Protein AF-A0A3D4QRT7-F1 (afdb_monomer_lite)

Structure (mmCIF, N/CA/C/O backbone):
data_AF-A0A3D4QRT7-F1
#
_entry.id   AF-A0A3D4QRT7-F1
#
loop_
_atom_site.group_PDB
_atom_site.id
_atom_site.type_symbol
_atom_site.label_atom_id
_atom_site.label_alt_id
_atom_site.label_comp_id
_atom_site.label_asym_id
_atom_site.label_entity_id
_atom_site.label_seq_id
_atom_site.pdbx_PDB_ins_code
_atom_site.Cartn_x
_atom_site.Cartn_y
_atom_site.Cartn_z
_atom_site.occupancy
_atom_site.B_iso_or_equiv
_atom_site.auth_seq_id
_atom_site.auth_comp_id
_atom_site.auth_asym_id
_atom_site.auth_atom_id
_atom_site.pdbx_PDB_model_num
ATOM 1 N N . ILE A 1 1 ? 1.941 -55.524 -70.105 1.00 52.53 1 ILE A N 1
ATOM 2 C CA . ILE A 1 1 ? 2.455 -55.639 -68.717 1.00 52.53 1 ILE A CA 1
ATOM 3 C C . ILE A 1 1 ? 2.352 -54.254 -68.089 1.00 52.53 1 ILE A C 1
ATOM 5 O O . ILE A 1 1 ? 3.171 -53.391 -68.378 1.00 52.53 1 ILE A O 1
ATOM 9 N N . ALA A 1 2 ? 1.258 -53.992 -67.370 1.00 50.66 2 ALA A N 1
ATOM 10 C CA . ALA A 1 2 ? 0.986 -52.682 -66.783 1.00 50.66 2 ALA A CA 1
ATOM 11 C C . ALA A 1 2 ? 1.992 -52.379 -65.661 1.00 50.66 2 ALA A C 1
ATOM 13 O O . ALA A 1 2 ? 2.348 -53.248 -64.867 1.00 50.66 2 ALA A O 1
ATOM 14 N N . ASN A 1 3 ? 2.483 -51.143 -65.650 1.00 57.00 3 ASN A N 1
ATOM 15 C CA . ASN A 1 3 ? 3.622 -50.680 -64.869 1.00 57.00 3 ASN A CA 1
ATOM 16 C C . ASN A 1 3 ? 3.335 -50.773 -63.354 1.00 57.00 3 ASN A C 1
ATOM 18 O O . ASN A 1 3 ? 2.657 -49.921 -62.777 1.00 57.00 3 ASN A O 1
ATOM 22 N N . PHE A 1 4 ? 3.862 -51.822 -62.712 1.00 55.97 4 PHE A N 1
ATOM 23 C CA . PHE A 1 4 ? 3.636 -52.199 -61.305 1.00 55.97 4 PHE A CA 1
ATOM 24 C C . PHE A 1 4 ? 3.912 -51.054 -60.308 1.00 55.97 4 PHE A C 1
ATOM 26 O O . PHE A 1 4 ? 3.341 -51.001 -59.219 1.00 55.97 4 PHE A O 1
ATOM 33 N N . LYS A 1 5 ? 4.757 -50.087 -60.694 1.00 60.50 5 LYS A N 1
ATOM 34 C CA . LYS A 1 5 ? 5.060 -48.893 -59.890 1.00 60.50 5 LYS A CA 1
ATOM 35 C C . LYS A 1 5 ? 3.864 -47.953 -59.732 1.00 60.50 5 LYS A C 1
ATOM 37 O O . LYS A 1 5 ? 3.676 -47.402 -58.651 1.00 60.50 5 LYS A O 1
ATOM 42 N N . HIS A 1 6 ? 3.051 -47.783 -60.773 1.00 64.81 6 HIS A N 1
ATOM 43 C CA . HIS A 1 6 ? 1.929 -46.841 -60.744 1.00 64.81 6 HIS A CA 1
ATOM 44 C C . HIS A 1 6 ? 0.777 -47.371 -59.877 1.00 64.81 6 HIS A C 1
ATOM 46 O O . HIS A 1 6 ? 0.193 -46.633 -59.086 1.00 64.81 6 HIS A O 1
ATOM 52 N N . PHE A 1 7 ? 0.534 -48.685 -59.931 1.00 65.31 7 PHE A N 1
ATOM 53 C CA . PHE A 1 7 ? -0.458 -49.354 -59.085 1.00 65.31 7 PHE A CA 1
ATOM 54 C C . PHE A 1 7 ? -0.061 -49.365 -57.602 1.00 65.31 7 PHE A C 1
ATOM 56 O O . PHE A 1 7 ? -0.903 -49.135 -56.737 1.00 65.31 7 PHE A O 1
ATOM 63 N N . LYS A 1 8 ? 1.231 -49.552 -57.295 1.00 64.06 8 LYS A N 1
ATOM 64 C CA . LYS A 1 8 ? 1.736 -49.524 -55.913 1.00 64.06 8 LYS A CA 1
ATOM 65 C C . LYS A 1 8 ? 1.571 -48.146 -55.259 1.00 64.06 8 LYS A C 1
ATOM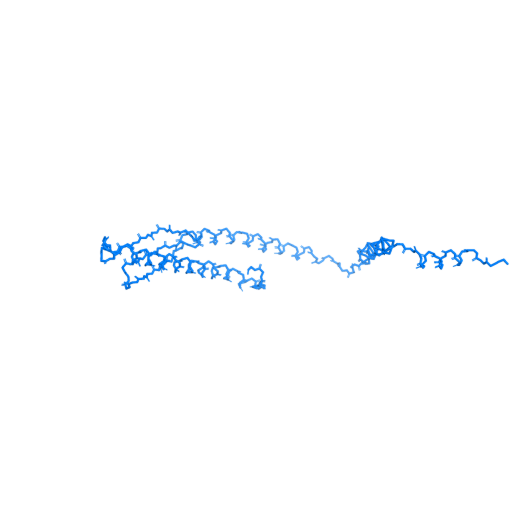 67 O O . LYS A 1 8 ? 1.244 -48.072 -54.078 1.00 64.06 8 LYS A O 1
ATOM 72 N N . LEU A 1 9 ? 1.755 -47.065 -56.022 1.00 60.09 9 LEU A N 1
ATOM 73 C CA . LEU A 1 9 ? 1.557 -45.690 -55.544 1.00 60.09 9 LEU A CA 1
ATOM 74 C C . LEU A 1 9 ? 0.078 -45.359 -55.299 1.00 60.09 9 LEU A C 1
ATOM 76 O O . LEU A 1 9 ? -0.245 -44.735 -54.290 1.00 60.09 9 LEU A O 1
ATOM 80 N N . LEU A 1 10 ? -0.819 -45.812 -56.179 1.00 66.12 10 LEU A N 1
ATOM 81 C CA . LEU A 1 10 ? -2.264 -45.624 -56.015 1.00 66.12 10 LEU A CA 1
ATOM 82 C C . LEU A 1 10 ? -2.819 -46.422 -54.825 1.00 66.12 10 LEU A C 1
ATOM 84 O O . LEU A 1 10 ? -3.568 -45.872 -54.022 1.00 66.12 10 LEU A O 1
ATOM 88 N N . TRP A 1 11 ? -2.386 -47.675 -54.645 1.00 66.00 11 TRP A N 1
ATOM 89 C CA . TRP A 1 11 ? -2.807 -48.506 -53.511 1.00 66.00 11 TRP A CA 1
ATOM 90 C C . TRP A 1 11 ? -2.333 -47.942 -52.162 1.00 66.00 11 TRP A C 1
ATOM 92 O O . TRP A 1 11 ? -3.111 -47.861 -51.213 1.00 66.00 11 TRP A O 1
ATOM 102 N N . LEU A 1 12 ? -1.081 -47.471 -52.088 1.00 60.88 12 LEU A N 1
ATOM 103 C CA . LEU A 1 12 ? -0.551 -46.815 -50.887 1.00 60.88 12 LEU A CA 1
ATOM 104 C C . LEU A 1 12 ? -1.298 -45.517 -50.560 1.00 60.88 12 LEU A C 1
ATOM 106 O O . LEU A 1 12 ? -1.516 -45.228 -49.392 1.00 60.88 12 LEU A O 1
ATOM 110 N N . ARG A 1 13 ? -1.736 -44.746 -51.559 1.00 63.22 13 ARG A N 1
ATOM 111 C CA . ARG A 1 13 ? -2.512 -43.517 -51.334 1.00 63.22 13 ARG A CA 1
ATOM 112 C C . ARG A 1 13 ? -3.919 -43.787 -50.788 1.00 63.22 13 ARG A C 1
ATOM 114 O O . ARG A 1 13 ? -4.424 -42.958 -50.039 1.00 63.22 13 ARG A O 1
ATOM 121 N N . GLN A 1 14 ? -4.536 -44.916 -51.142 1.00 69.00 14 GLN A N 1
ATOM 122 C CA . GLN A 1 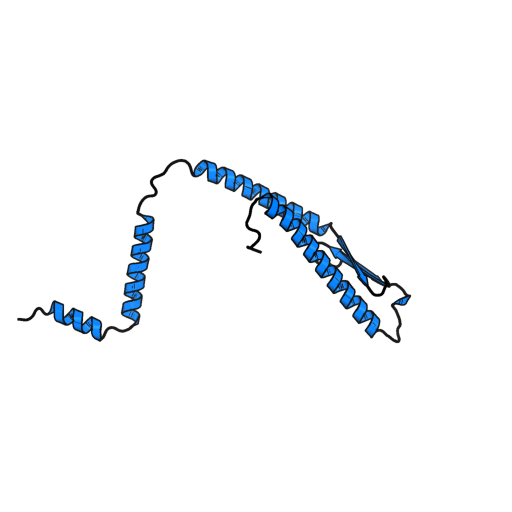14 ? -5.887 -45.268 -50.688 1.00 69.00 14 GLN A CA 1
ATOM 123 C C . GLN A 1 14 ? -5.902 -45.937 -49.298 1.00 69.00 14 GLN A C 1
ATOM 125 O O . GLN A 1 14 ? -6.864 -45.755 -48.561 1.00 69.00 14 GLN A O 1
ATOM 130 N N . ASN A 1 15 ? -4.841 -46.674 -48.932 1.00 67.88 15 ASN A N 1
ATOM 131 C CA . ASN A 1 15 ? -4.768 -47.492 -47.707 1.00 67.88 15 ASN A CA 1
ATOM 132 C C . ASN A 1 15 ? -3.682 -47.062 -46.694 1.00 67.88 15 ASN A C 1
ATOM 134 O O . ASN A 1 15 ? -3.443 -47.774 -45.717 1.00 67.88 15 ASN A O 1
ATOM 138 N N . ALA A 1 16 ? -2.986 -45.935 -46.894 1.00 66.56 16 ALA A N 1
ATOM 139 C CA . ALA A 1 16 ? -1.979 -45.473 -45.934 1.00 66.56 16 ALA A CA 1
ATOM 140 C C . ALA A 1 16 ? -2.622 -44.967 -44.623 1.00 66.56 16 ALA A C 1
ATOM 142 O O . ALA A 1 16 ? -3.496 -44.098 -44.664 1.00 66.56 16 ALA A O 1
ATOM 143 N N . PRO A 1 17 ? -2.149 -45.424 -43.448 1.00 62.34 17 PRO A N 1
ATOM 144 C CA . PRO A 1 17 ? -2.583 -44.897 -42.156 1.00 62.34 17 PRO A CA 1
ATOM 145 C C . PRO A 1 17 ? -2.277 -43.397 -41.995 1.00 62.34 17 PRO A C 1
ATOM 147 O O . PRO A 1 17 ? -1.235 -42.919 -42.449 1.00 62.34 17 PRO A O 1
ATOM 150 N N . LEU A 1 18 ? -3.125 -42.661 -41.266 1.00 56.41 18 LEU A N 1
ATOM 151 C CA . LEU A 1 18 ? -3.015 -41.200 -41.077 1.00 56.41 18 LEU A CA 1
ATOM 152 C C . LEU A 1 18 ? -1.649 -40.728 -40.530 1.00 56.41 18 LEU A C 1
ATOM 154 O O . LEU A 1 18 ? -1.186 -39.638 -40.875 1.00 56.41 18 LEU A O 1
ATOM 158 N N . TRP A 1 19 ? -0.954 -41.562 -39.750 1.00 54.28 19 TRP A N 1
ATOM 159 C CA . TRP A 1 19 ? 0.383 -41.258 -39.224 1.00 54.28 19 TRP A CA 1
ATOM 160 C C . TRP A 1 19 ? 1.472 -41.186 -40.315 1.00 54.28 19 TRP A C 1
ATOM 162 O O . TRP A 1 19 ? 2.491 -40.517 -40.126 1.00 54.28 19 TRP A O 1
ATOM 172 N N . TYR A 1 20 ? 1.271 -41.822 -41.478 1.00 57.81 20 TYR A N 1
ATOM 173 C CA . TYR A 1 20 ? 2.213 -41.783 -42.605 1.00 57.81 20 TYR A CA 1
ATOM 174 C C . TYR A 1 20 ? 2.239 -40.397 -43.268 1.00 57.81 20 TYR A C 1
ATOM 176 O O . TYR A 1 20 ? 3.309 -39.863 -43.568 1.00 57.81 20 TYR A O 1
ATOM 184 N N . ASN A 1 21 ? 1.071 -39.758 -43.395 1.00 62.44 21 ASN A N 1
ATOM 185 C CA . ASN A 1 21 ? 0.963 -38.383 -43.886 1.00 62.44 21 ASN A CA 1
ATOM 186 C C . ASN A 1 21 ? 1.520 -37.354 -42.890 1.00 62.44 21 ASN A C 1
ATOM 188 O O . ASN A 1 21 ? 2.059 -36.335 -43.317 1.00 62.44 21 ASN A O 1
ATOM 192 N N . GLN A 1 22 ? 1.459 -37.616 -41.580 1.00 57.44 22 GLN A N 1
ATOM 193 C CA . GLN A 1 22 ? 2.089 -36.748 -40.576 1.00 57.44 22 GLN A CA 1
ATOM 194 C C . GLN A 1 22 ? 3.617 -36.803 -40.627 1.00 57.44 22 GLN A C 1
ATOM 196 O O . GLN A 1 22 ? 4.254 -35.753 -40.626 1.00 57.44 22 GLN A O 1
ATOM 201 N N . LYS A 1 23 ? 4.219 -37.994 -40.742 1.00 60.44 23 LYS A N 1
ATOM 202 C CA . LYS A 1 23 ? 5.682 -38.116 -40.874 1.00 60.44 23 LYS A CA 1
ATOM 203 C C . LYS A 1 23 ? 6.197 -37.512 -42.180 1.00 60.44 23 LYS A C 1
ATOM 205 O O . LYS A 1 23 ? 7.254 -36.885 -42.181 1.00 60.44 23 LYS A O 1
ATOM 210 N N . ALA A 1 24 ? 5.451 -37.654 -43.277 1.00 63.25 24 ALA A N 1
ATOM 211 C CA . ALA A 1 24 ? 5.781 -36.995 -44.538 1.00 63.25 24 ALA A CA 1
ATOM 212 C C . ALA A 1 24 ? 5.677 -35.464 -44.423 1.00 63.25 24 ALA A C 1
ATOM 214 O O . ALA A 1 24 ? 6.614 -34.773 -44.812 1.00 63.25 24 ALA A O 1
ATOM 215 N N . LYS A 1 25 ? 4.607 -34.934 -43.809 1.00 60.62 25 LYS A N 1
ATOM 216 C CA . LYS A 1 25 ? 4.460 -33.493 -43.540 1.00 60.62 25 LYS A CA 1
ATOM 217 C C . LYS A 1 25 ? 5.566 -32.946 -42.638 1.00 60.62 25 LYS A C 1
ATOM 219 O O . LYS A 1 25 ? 6.134 -31.917 -42.967 1.00 60.62 25 LYS A O 1
ATOM 224 N N . GLN A 1 26 ? 5.936 -33.641 -41.561 1.00 58.03 26 GLN A N 1
ATOM 225 C CA . GLN A 1 26 ? 7.044 -33.221 -40.691 1.00 58.03 26 GLN A CA 1
ATOM 226 C C . GLN A 1 26 ? 8.383 -33.209 -41.434 1.00 58.03 26 GLN A C 1
ATOM 228 O O . GLN A 1 26 ? 9.158 -32.272 -41.294 1.00 58.03 26 GLN A O 1
ATOM 233 N N . LYS A 1 27 ? 8.649 -34.216 -42.272 1.00 61.97 27 LYS A N 1
ATOM 234 C CA . LYS A 1 27 ? 9.901 -34.292 -43.035 1.00 61.97 27 LYS A CA 1
ATOM 235 C C . LYS A 1 27 ? 9.986 -33.239 -44.147 1.00 61.97 27 LYS A C 1
ATOM 237 O O . LYS A 1 27 ? 11.090 -32.826 -44.487 1.00 61.97 27 LYS A O 1
ATOM 242 N N . ILE A 1 28 ? 8.846 -32.816 -44.703 1.00 59.56 28 ILE A N 1
ATOM 243 C CA . ILE A 1 28 ? 8.752 -31.707 -45.665 1.00 59.56 28 ILE A CA 1
ATOM 244 C C . ILE A 1 28 ? 8.920 -30.367 -44.939 1.00 59.56 28 ILE A C 1
ATOM 246 O O . ILE A 1 28 ? 9.783 -29.600 -45.344 1.00 59.56 28 ILE A O 1
ATOM 250 N N . MET A 1 29 ? 8.227 -30.149 -43.815 1.00 54.88 29 MET A N 1
ATOM 251 C CA . MET A 1 29 ? 8.350 -28.919 -43.015 1.00 54.88 29 MET A CA 1
ATOM 252 C C . MET A 1 29 ? 9.773 -28.701 -42.482 1.00 54.88 29 MET A C 1
ATOM 254 O O . MET A 1 29 ? 10.328 -27.627 -42.669 1.00 54.88 29 MET A O 1
ATOM 258 N N . VAL A 1 30 ? 10.423 -29.731 -41.921 1.00 59.81 30 VAL A N 1
ATOM 259 C CA . VAL A 1 30 ? 11.821 -29.629 -41.448 1.00 59.81 30 VAL A CA 1
ATOM 260 C C . VAL A 1 30 ? 12.778 -29.337 -42.608 1.00 59.81 30 VAL A C 1
ATOM 262 O O . VAL A 1 30 ? 13.748 -28.598 -42.457 1.00 59.81 30 VAL A O 1
ATOM 265 N N . LYS A 1 31 ? 12.518 -29.898 -43.794 1.00 57.41 31 LYS A N 1
ATOM 266 C CA . LYS A 1 31 ? 13.347 -29.639 -44.973 1.00 57.41 31 LYS A CA 1
ATOM 267 C C . LYS A 1 31 ? 13.124 -28.226 -45.521 1.00 57.41 31 LYS A C 1
ATOM 269 O O . LYS A 1 31 ? 14.105 -27.605 -45.913 1.00 57.41 31 LYS A O 1
ATOM 274 N N . GLU A 1 32 ? 11.894 -27.713 -45.505 1.00 53.69 32 GLU A N 1
ATOM 275 C CA . GLU A 1 32 ? 11.555 -26.344 -45.917 1.00 53.69 32 GLU A CA 1
ATOM 276 C C . GLU A 1 32 ? 12.141 -25.294 -44.960 1.00 53.69 32 GLU A C 1
ATOM 278 O O . GLU A 1 32 ? 12.800 -24.361 -45.425 1.00 53.69 32 GLU A O 1
ATOM 283 N N . GLU A 1 33 ? 12.042 -25.495 -43.642 1.00 51.78 33 GLU A N 1
ATOM 284 C CA . GLU A 1 33 ? 12.693 -24.642 -42.634 1.00 51.78 33 GLU A CA 1
ATOM 285 C C . GLU A 1 33 ? 14.220 -24.622 -42.802 1.00 51.78 33 GLU A C 1
ATOM 287 O O . GLU A 1 33 ? 14.843 -23.557 -42.804 1.00 51.78 33 GLU A O 1
ATOM 292 N N . MET A 1 34 ? 14.841 -25.782 -43.046 1.00 50.38 34 MET A N 1
ATOM 293 C CA . MET A 1 34 ? 16.286 -25.855 -43.291 1.00 50.38 34 MET A CA 1
ATOM 294 C C . MET A 1 34 ? 16.712 -25.241 -44.635 1.00 50.38 34 MET A C 1
ATOM 296 O O . MET A 1 34 ? 17.858 -24.804 -44.760 1.00 50.38 34 MET A O 1
ATOM 300 N N . THR A 1 35 ? 15.831 -25.192 -45.642 1.00 55.00 35 THR A N 1
ATOM 301 C CA . THR A 1 35 ? 16.111 -24.493 -46.909 1.00 55.00 35 THR A CA 1
ATOM 302 C C . THR A 1 35 ? 15.931 -22.981 -46.800 1.00 55.00 35 THR A C 1
ATOM 304 O O . THR A 1 35 ? 16.719 -22.248 -47.394 1.00 55.00 35 THR A O 1
ATOM 307 N N . MET A 1 36 ? 14.989 -22.500 -45.980 1.00 52.38 36 MET A N 1
ATOM 308 C CA . MET A 1 36 ? 14.831 -21.068 -45.694 1.00 52.38 36 MET A CA 1
ATOM 309 C C . MET A 1 36 ? 15.967 -20.511 -44.824 1.00 52.38 36 MET A C 1
ATOM 311 O O . MET A 1 36 ? 16.333 -19.352 -44.975 1.00 52.38 36 MET A O 1
ATOM 315 N N . ALA A 1 37 ? 16.614 -21.344 -44.004 1.00 56.94 37 ALA A N 1
ATOM 316 C CA . ALA A 1 37 ? 17.834 -20.973 -43.280 1.00 56.94 37 ALA A CA 1
ATOM 317 C C . ALA A 1 37 ? 19.107 -20.928 -44.160 1.00 56.94 37 ALA A C 1
ATOM 319 O O . ALA A 1 37 ? 20.152 -20.461 -43.708 1.00 56.94 37 ALA A O 1
ATOM 320 N N . LYS A 1 38 ? 19.053 -21.429 -45.405 1.00 55.16 38 LYS A N 1
ATOM 321 C CA . LYS A 1 38 ? 20.204 -21.508 -46.331 1.00 55.16 38 LYS A CA 1
ATOM 322 C C . LYS A 1 38 ? 20.057 -20.670 -47.611 1.00 55.16 38 LYS A C 1
ATOM 324 O O . LYS A 1 38 ? 20.984 -20.656 -48.420 1.00 55.16 38 LYS A O 1
ATOM 329 N N . GLY A 1 39 ? 18.950 -19.946 -47.784 1.00 45.16 39 GLY A N 1
ATOM 330 C CA . GLY A 1 39 ? 18.817 -18.874 -48.775 1.00 45.16 39 GLY A CA 1
ATOM 331 C C . GLY A 1 39 ? 19.357 -17.574 -48.185 1.00 45.16 39 GLY A C 1
ATOM 332 O O . GLY A 1 39 ? 18.787 -17.052 -47.236 1.00 45.16 39 GLY A O 1
ATOM 333 N N . GLY A 1 40 ? 20.503 -17.108 -48.677 1.00 40.56 40 GLY A N 1
ATOM 334 C CA . GLY A 1 40 ? 21.306 -16.075 -48.026 1.00 40.56 40 GLY A CA 1
ATOM 335 C C . GLY A 1 40 ? 20.581 -14.760 -47.725 1.00 40.56 40 GLY A C 1
ATOM 336 O O . GLY A 1 40 ? 19.826 -14.250 -48.545 1.00 40.56 40 GLY A O 1
ATOM 337 N N . PHE A 1 41 ? 20.920 -14.178 -46.573 1.00 49.84 41 PHE A N 1
ATOM 338 C CA . PHE A 1 41 ? 20.857 -12.737 -46.347 1.00 49.84 41 PHE A CA 1
ATOM 339 C C . PHE A 1 41 ? 21.980 -12.066 -47.160 1.00 49.84 41 PHE A C 1
ATOM 341 O O . PHE A 1 41 ? 23.155 -12.266 -46.837 1.00 49.84 41 PHE A O 1
ATOM 348 N N . PRO A 1 42 ? 21.679 -11.264 -48.197 1.00 53.62 42 PRO A N 1
ATOM 349 C CA . PRO A 1 42 ? 22.653 -10.392 -48.826 1.00 53.62 42 PRO A CA 1
ATOM 350 C C . PRO A 1 42 ? 22.634 -9.049 -48.082 1.00 53.62 42 PRO A C 1
ATOM 352 O O . PRO A 1 42 ? 21.748 -8.223 -48.277 1.00 53.62 42 PRO A O 1
ATOM 355 N N . GLY A 1 43 ? 23.607 -8.861 -47.193 1.00 49.16 43 GLY A N 1
ATOM 356 C CA . GLY A 1 43 ? 23.802 -7.647 -46.394 1.00 49.16 43 GLY A CA 1
ATOM 357 C C . GLY A 1 43 ? 24.326 -8.052 -45.021 1.00 49.16 43 GLY A C 1
ATOM 358 O O . GLY A 1 43 ? 23.573 -8.492 -44.169 1.00 49.16 43 GLY A O 1
ATOM 359 N N . GLY A 1 44 ? 25.629 -8.077 -44.779 1.00 43.75 44 GLY A N 1
ATOM 360 C CA . GLY A 1 44 ? 26.488 -6.904 -44.814 1.00 43.75 44 GLY A CA 1
ATOM 361 C C . GLY A 1 44 ? 26.885 -6.603 -43.368 1.00 43.75 44 GLY A C 1
ATOM 362 O O . GLY A 1 44 ? 26.102 -6.776 -42.440 1.00 43.75 44 GLY A O 1
ATOM 363 N N . MET A 1 45 ? 28.130 -6.203 -43.178 1.00 54.91 45 MET A N 1
ATOM 364 C CA . MET A 1 45 ? 28.826 -5.911 -41.924 1.00 54.91 45 MET A CA 1
ATOM 365 C C . MET A 1 45 ? 28.230 -4.697 -41.164 1.00 54.91 45 MET A C 1
ATOM 367 O O . MET A 1 45 ? 28.940 -3.760 -40.828 1.00 54.91 45 MET A O 1
ATOM 371 N N . GLY A 1 46 ? 26.911 -4.693 -40.919 1.00 53.34 46 GLY A N 1
ATOM 372 C CA . GLY A 1 46 ? 26.130 -3.628 -40.269 1.00 53.34 46 GLY A CA 1
ATOM 373 C C . GLY A 1 46 ? 25.392 -4.065 -38.992 1.00 53.34 46 GLY A C 1
ATOM 374 O O . GLY A 1 46 ? 24.928 -3.220 -38.233 1.00 53.34 46 GLY A O 1
ATOM 375 N N . GLY A 1 47 ? 25.334 -5.369 -38.692 1.00 57.09 47 GLY A N 1
ATOM 376 C CA . GLY A 1 47 ? 24.696 -5.898 -37.474 1.00 57.09 47 GLY A CA 1
ATOM 377 C C . GLY A 1 47 ? 25.540 -5.783 -36.197 1.00 57.09 47 GLY A C 1
ATOM 378 O O . GLY A 1 47 ? 25.002 -5.832 -35.095 1.00 57.09 47 GLY A O 1
ATOM 379 N N . MET A 1 48 ? 26.856 -5.580 -36.313 1.00 58.03 48 MET A N 1
ATOM 380 C CA . MET A 1 48 ? 27.765 -5.555 -35.156 1.00 58.03 48 MET A CA 1
ATOM 381 C C . MET A 1 48 ? 27.695 -4.232 -34.368 1.00 58.03 48 MET A C 1
ATOM 383 O O . MET A 1 48 ? 27.783 -4.233 -33.142 1.00 58.03 48 MET A O 1
ATOM 387 N N . GLY A 1 49 ? 27.451 -3.106 -35.052 1.00 61.81 49 GLY A N 1
ATOM 388 C CA . GLY A 1 49 ? 27.188 -1.811 -34.406 1.00 61.81 49 GLY A CA 1
ATOM 389 C C . GLY A 1 49 ? 25.830 -1.771 -33.698 1.00 61.81 49 GLY A C 1
ATOM 390 O O . GLY A 1 49 ? 25.716 -1.223 -32.602 1.00 61.81 49 GLY A O 1
ATOM 391 N N . ASN A 1 50 ? 24.823 -2.430 -34.279 1.00 72.31 50 ASN A N 1
ATOM 392 C CA . ASN A 1 50 ? 23.489 -2.537 -33.690 1.00 72.31 50 ASN A CA 1
ATOM 393 C C . ASN A 1 50 ? 23.482 -3.461 -32.455 1.00 72.31 50 ASN A C 1
ATOM 395 O O . ASN A 1 50 ? 22.842 -3.150 -31.455 1.00 72.31 50 ASN A O 1
ATOM 399 N N . MET A 1 51 ? 24.278 -4.538 -32.473 1.00 76.69 51 MET A N 1
ATOM 400 C CA . MET A 1 51 ? 24.453 -5.447 -31.331 1.00 76.69 51 MET A CA 1
ATOM 401 C C . MET A 1 51 ? 25.156 -4.776 -30.139 1.00 76.69 51 MET A C 1
ATOM 403 O O . MET A 1 51 ? 24.744 -4.954 -28.994 1.00 76.69 51 MET A O 1
ATOM 407 N N . ASN A 1 52 ? 26.189 -3.960 -30.385 1.00 82.50 52 ASN A N 1
ATOM 408 C CA . ASN A 1 52 ? 26.881 -3.226 -29.318 1.00 82.50 52 ASN A CA 1
ATOM 409 C C . ASN A 1 52 ? 25.988 -2.165 -28.657 1.00 82.50 52 ASN A C 1
ATOM 411 O O . ASN A 1 52 ? 26.051 -1.979 -27.440 1.00 82.50 52 ASN A O 1
ATOM 415 N N . ASN A 1 53 ? 25.142 -1.484 -29.433 1.00 82.94 53 ASN A N 1
ATOM 416 C CA . ASN A 1 53 ? 24.171 -0.533 -28.891 1.00 82.94 53 ASN A CA 1
ATOM 417 C C . ASN A 1 53 ? 23.061 -1.240 -28.106 1.00 82.94 53 ASN A C 1
ATOM 419 O O . ASN A 1 53 ? 22.705 -0.777 -27.024 1.00 82.94 53 ASN A O 1
ATOM 423 N N . LEU A 1 54 ? 22.592 -2.395 -28.585 1.00 82.56 54 LEU A N 1
ATOM 424 C CA . LEU A 1 54 ? 21.624 -3.231 -27.874 1.00 82.56 54 LEU A CA 1
ATOM 425 C C . LEU A 1 54 ? 22.174 -3.729 -26.529 1.00 82.56 54 LEU A C 1
ATOM 427 O O . LEU A 1 54 ? 21.511 -3.588 -25.508 1.00 82.56 54 LEU A O 1
ATOM 431 N N . MET A 1 55 ? 23.412 -4.232 -26.496 1.00 87.06 55 MET A N 1
ATOM 432 C CA . MET A 1 55 ? 24.084 -4.654 -25.257 1.00 87.06 55 MET A CA 1
ATOM 433 C C . MET A 1 55 ? 24.214 -3.508 -24.245 1.00 87.06 55 MET A C 1
ATOM 435 O O . MET A 1 55 ? 23.963 -3.699 -23.056 1.00 87.06 55 MET A O 1
ATOM 439 N N . LYS A 1 56 ? 24.572 -2.300 -24.701 1.00 86.69 56 LYS A N 1
ATOM 440 C CA . LYS A 1 56 ? 24.649 -1.114 -23.830 1.00 86.69 56 LYS A CA 1
ATOM 441 C C . LYS A 1 56 ? 23.281 -0.717 -23.271 1.00 86.69 56 LYS A C 1
ATOM 443 O O . LYS A 1 56 ? 23.189 -0.377 -22.095 1.00 86.69 56 LYS A O 1
ATOM 448 N N . GLN A 1 57 ? 22.230 -0.774 -24.088 1.00 83.69 57 GLN A N 1
ATOM 449 C CA . GLN A 1 57 ? 20.859 -0.496 -23.651 1.00 83.69 57 GLN A CA 1
ATOM 450 C C . GLN A 1 57 ? 20.351 -1.553 -22.664 1.00 83.69 57 GLN A C 1
ATOM 452 O O . GLN A 1 57 ? 19.789 -1.187 -21.638 1.00 83.69 57 GLN A O 1
ATOM 457 N N . ALA A 1 58 ? 20.620 -2.836 -22.917 1.00 85.38 58 ALA A N 1
ATOM 458 C CA . ALA A 1 58 ? 20.263 -3.929 -22.018 1.00 85.38 58 ALA A CA 1
ATOM 459 C C . ALA A 1 58 ? 20.973 -3.809 -20.663 1.00 85.38 58 ALA A C 1
ATOM 461 O O . ALA A 1 58 ? 20.337 -3.947 -19.622 1.00 85.38 58 ALA A O 1
ATOM 462 N N . LYS A 1 59 ? 22.271 -3.473 -20.659 1.00 88.69 59 LYS A N 1
ATOM 463 C CA . LYS A 1 59 ? 23.021 -3.245 -19.417 1.00 88.69 59 LYS A CA 1
ATOM 464 C C . LYS A 1 59 ? 22.460 -2.062 -18.625 1.00 88.69 59 LYS A C 1
ATOM 466 O O . LYS A 1 59 ? 22.241 -2.179 -17.426 1.00 88.69 59 LYS A O 1
ATOM 471 N N . LYS A 1 60 ? 22.165 -0.946 -19.302 1.00 87.56 60 LYS A N 1
ATOM 472 C CA . LYS A 1 60 ? 21.535 0.221 -18.669 1.00 87.56 60 LYS A CA 1
ATOM 473 C C . LYS A 1 60 ? 20.163 -0.132 -18.087 1.00 87.56 60 LYS A C 1
ATOM 475 O O . LYS A 1 60 ? 19.868 0.255 -16.965 1.00 87.56 60 LYS A O 1
ATOM 480 N N . MET A 1 61 ? 19.351 -0.896 -18.814 1.00 85.69 61 MET A N 1
ATOM 481 C CA . MET A 1 61 ? 18.058 -1.380 -18.327 1.00 85.69 61 MET A CA 1
ATOM 482 C C . MET A 1 61 ? 18.218 -2.271 -17.091 1.00 85.69 61 MET A C 1
ATOM 484 O O . MET A 1 61 ? 17.464 -2.113 -16.139 1.00 85.69 61 MET A O 1
ATOM 488 N N . GLN A 1 62 ? 19.210 -3.166 -17.075 1.00 87.19 62 GLN A N 1
ATOM 489 C CA . GLN A 1 62 ? 19.502 -4.018 -15.922 1.00 87.19 62 GLN A CA 1
ATOM 490 C C . GLN A 1 62 ? 19.865 -3.185 -14.684 1.00 87.19 62 GLN A C 1
ATOM 492 O O . GLN A 1 62 ? 19.298 -3.406 -13.618 1.00 87.19 62 GLN A O 1
ATOM 497 N N . GLU A 1 63 ? 20.755 -2.200 -14.829 1.00 91.44 63 GLU A N 1
ATOM 498 C CA . GLU A 1 63 ? 21.136 -1.288 -13.740 1.00 91.44 63 GLU A CA 1
ATOM 499 C C . GLU A 1 63 ? 19.934 -0.465 -13.245 1.00 91.44 63 GLU A C 1
ATOM 501 O O . GLU A 1 63 ? 19.709 -0.346 -12.041 1.00 91.44 63 GLU A O 1
ATOM 506 N N . GLN A 1 64 ? 19.114 0.059 -14.159 1.00 88.50 64 GLN A N 1
ATOM 507 C CA . GLN A 1 64 ? 17.932 0.838 -13.791 1.00 88.50 64 GLN A CA 1
ATOM 508 C C . GLN A 1 64 ? 16.829 -0.015 -13.145 1.00 88.50 64 GLN A C 1
ATOM 510 O O . GLN A 1 64 ? 16.151 0.468 -12.246 1.00 88.50 64 GLN A O 1
ATOM 515 N N . MET A 1 65 ? 16.663 -1.276 -13.554 1.00 88.06 65 MET A N 1
ATOM 516 C CA . MET A 1 65 ? 15.721 -2.218 -12.935 1.00 88.06 65 MET A CA 1
ATOM 517 C C . MET A 1 65 ? 16.097 -2.538 -11.488 1.00 88.06 65 MET A C 1
ATOM 519 O O . MET A 1 65 ? 15.212 -2.651 -10.644 1.00 88.06 65 MET A O 1
ATOM 523 N N . VAL A 1 66 ? 17.392 -2.686 -11.189 1.00 91.62 66 VAL A N 1
ATOM 524 C CA . VAL A 1 66 ? 17.863 -2.872 -9.806 1.00 91.62 66 VAL A CA 1
ATOM 525 C C . VAL A 1 66 ? 17.574 -1.615 -8.987 1.00 91.62 66 VAL A C 1
ATOM 527 O O . VAL A 1 66 ? 16.938 -1.706 -7.944 1.00 91.62 66 VAL A O 1
ATOM 530 N N . LYS A 1 67 ? 17.921 -0.435 -9.516 1.00 91.69 67 LYS A N 1
ATOM 531 C CA . LYS A 1 67 ? 17.676 0.843 -8.835 1.00 91.69 67 LYS A CA 1
ATOM 532 C C . LYS A 1 67 ? 16.192 1.099 -8.561 1.00 91.69 67 LYS A C 1
ATOM 534 O O . LYS A 1 67 ? 15.847 1.567 -7.488 1.00 91.69 67 LYS A O 1
ATOM 539 N N . ILE A 1 68 ? 15.303 0.784 -9.506 1.00 91.00 68 ILE A N 1
ATOM 540 C CA . ILE A 1 68 ? 13.853 0.920 -9.295 1.00 91.00 68 ILE A CA 1
ATOM 541 C C . ILE A 1 68 ? 13.366 -0.041 -8.213 1.00 91.00 68 ILE A C 1
ATOM 543 O O . ILE A 1 68 ? 12.542 0.352 -7.399 1.00 91.00 68 ILE A O 1
ATOM 547 N N . GLN A 1 69 ? 13.858 -1.280 -8.181 1.00 89.38 69 GLN A N 1
ATOM 548 C CA . GLN A 1 69 ? 13.478 -2.221 -7.125 1.00 89.38 69 GLN A CA 1
ATOM 549 C C . GLN A 1 69 ? 13.907 -1.736 -5.735 1.00 89.38 69 GLN A C 1
ATOM 551 O O . GLN A 1 69 ? 13.131 -1.881 -4.795 1.00 89.38 69 GLN A O 1
ATOM 556 N N . GLU A 1 70 ? 15.093 -1.133 -5.619 1.00 92.94 70 GLU A N 1
ATOM 557 C CA . GLU A 1 70 ? 15.558 -0.479 -4.386 1.00 92.94 70 GLU A CA 1
ATOM 558 C C . GLU A 1 70 ? 14.683 0.741 -4.042 1.00 92.94 70 GLU A C 1
ATOM 560 O O . GLU A 1 70 ? 14.193 0.864 -2.925 1.00 92.94 70 GLU A O 1
ATOM 565 N N . GLU A 1 71 ? 14.385 1.611 -5.012 1.00 92.81 71 GLU A N 1
ATOM 566 C CA . GLU A 1 71 ? 13.517 2.778 -4.792 1.00 92.81 71 GLU A CA 1
ATOM 567 C C . GLU A 1 71 ? 12.081 2.392 -4.393 1.00 92.81 71 GLU A C 1
ATOM 569 O O . GLU A 1 71 ? 11.445 3.106 -3.620 1.00 92.81 71 GLU A O 1
ATOM 574 N N . LEU A 1 72 ? 11.548 1.283 -4.915 1.00 93.50 72 LEU A N 1
ATOM 575 C CA . LEU A 1 72 ? 10.226 0.765 -4.549 1.00 93.50 72 LEU A CA 1
ATOM 576 C C . LEU A 1 72 ? 10.186 0.196 -3.129 1.00 93.50 72 LEU A C 1
ATOM 578 O O . LEU A 1 72 ? 9.120 0.172 -2.526 1.00 93.50 72 LEU A O 1
ATOM 582 N N . GLU A 1 73 ? 11.314 -0.255 -2.589 1.00 93.69 73 GLU A N 1
ATOM 583 C CA . GLU A 1 73 ? 11.404 -0.694 -1.195 1.00 93.69 73 GLU A CA 1
ATOM 584 C C . GLU A 1 73 ? 11.298 0.483 -0.223 1.00 93.69 73 GLU A C 1
ATOM 586 O O . GLU A 1 73 ? 10.628 0.376 0.802 1.00 93.69 73 GLU A O 1
ATOM 591 N N . GLU A 1 74 ? 11.920 1.612 -0.569 1.00 93.75 74 GLU A N 1
ATOM 592 C CA . GLU A 1 74 ? 11.925 2.817 0.266 1.00 93.75 74 GLU A CA 1
ATOM 593 C C . GLU A 1 74 ? 10.659 3.667 0.107 1.00 93.75 74 GLU A C 1
ATOM 595 O O . GLU A 1 74 ? 10.240 4.351 1.043 1.00 93.75 74 GLU A O 1
ATOM 600 N N . LYS A 1 75 ? 10.036 3.660 -1.077 1.00 95.88 75 LYS A N 1
ATOM 601 C CA . LYS A 1 75 ? 8.807 4.420 -1.322 1.00 95.88 75 LYS A CA 1
ATOM 602 C C . LYS A 1 75 ? 7.611 3.771 -0.641 1.00 95.88 75 LYS A C 1
ATOM 604 O O . LYS A 1 75 ? 7.352 2.581 -0.810 1.00 95.88 75 LYS A O 1
ATOM 609 N N . THR A 1 76 ? 6.826 4.600 0.039 1.00 97.38 76 THR A N 1
ATOM 610 C CA . THR A 1 76 ? 5.623 4.182 0.755 1.00 97.38 76 THR A CA 1
ATOM 611 C C . THR A 1 76 ? 4.374 4.914 0.275 1.00 97.38 76 THR A C 1
ATOM 613 O O . THR A 1 76 ? 4.417 6.059 -0.180 1.00 97.38 76 THR A O 1
ATOM 616 N N . VAL A 1 77 ? 3.239 4.229 0.377 1.00 97.62 77 VAL A N 1
ATOM 617 C CA . VAL A 1 77 ? 1.891 4.772 0.200 1.00 97.62 77 VAL A CA 1
ATOM 618 C C . VAL A 1 77 ? 1.120 4.650 1.500 1.00 97.62 77 VAL A C 1
ATOM 620 O O . VAL A 1 77 ? 1.303 3.692 2.245 1.00 97.62 77 VAL A O 1
ATOM 623 N N . GLU A 1 78 ? 0.206 5.587 1.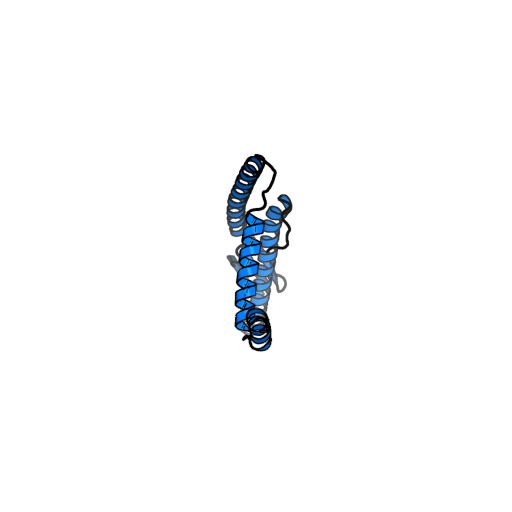730 1.00 97.69 78 GLU A N 1
ATOM 624 C CA . GLU A 1 78 ? -0.724 5.541 2.853 1.00 97.69 78 GLU A CA 1
ATOM 625 C C . GLU A 1 78 ? -2.168 5.399 2.350 1.00 97.69 78 GLU A C 1
ATOM 627 O O . GLU A 1 78 ? -2.625 6.084 1.420 1.00 97.69 78 GLU A O 1
ATOM 632 N N . ALA A 1 79 ? -2.910 4.497 2.982 1.00 97.81 79 ALA A N 1
ATOM 633 C CA . ALA A 1 79 ? -4.351 4.374 2.848 1.00 97.81 79 ALA A CA 1
ATOM 634 C C . ALA A 1 79 ? -5.019 4.591 4.200 1.00 97.81 79 ALA A C 1
ATOM 636 O O . ALA A 1 79 ? -4.509 4.168 5.231 1.00 97.81 79 ALA A O 1
ATOM 637 N N . SER A 1 80 ? -6.170 5.252 4.182 1.00 97.00 80 S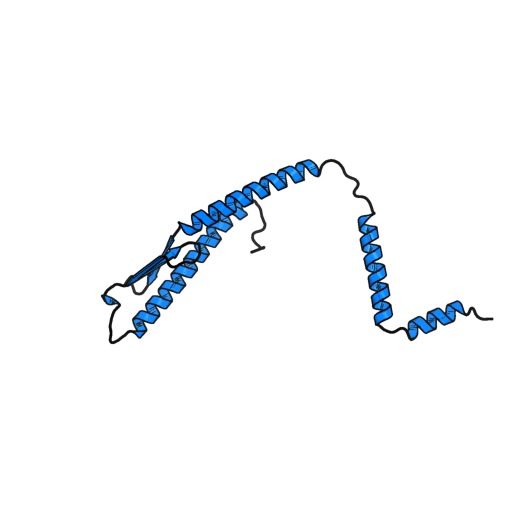ER A N 1
ATOM 638 C CA . SER A 1 80 ? -6.895 5.654 5.379 1.00 97.00 80 SER A CA 1
ATOM 639 C C . SER A 1 80 ? -8.388 5.438 5.161 1.00 97.00 80 SER A C 1
ATOM 641 O O . SER A 1 80 ? -8.899 5.741 4.081 1.00 97.00 80 SER A O 1
ATOM 643 N N . VAL A 1 81 ? -9.081 4.896 6.162 1.00 96.00 81 VAL A N 1
ATOM 644 C CA . VAL A 1 81 ? -10.513 4.557 6.103 1.00 96.00 81 VAL A CA 1
ATOM 645 C C . VAL A 1 81 ? -11.234 4.962 7.390 1.00 96.00 81 VAL A C 1
ATOM 647 O O . VAL A 1 81 ? -10.606 5.350 8.379 1.00 96.00 81 VAL A O 1
ATOM 650 N N . GLY A 1 82 ? -12.571 4.927 7.370 1.00 92.00 82 GLY A N 1
ATOM 651 C CA . GLY A 1 82 ? -13.399 5.255 8.537 1.00 92.00 82 GLY A CA 1
ATOM 652 C C . GLY A 1 82 ? -13.194 6.686 9.052 1.00 92.00 82 GLY A C 1
ATOM 653 O O . GLY A 1 82 ? -13.194 6.914 10.252 1.00 92.00 82 GLY A O 1
ATOM 654 N N . GLY A 1 83 ? -12.928 7.651 8.163 1.00 93.56 83 GLY A N 1
ATOM 655 C CA . GLY A 1 83 ? -12.593 9.026 8.565 1.00 93.56 83 GLY A CA 1
ATOM 656 C C . GLY A 1 83 ? -11.180 9.186 9.146 1.00 93.56 83 GLY A C 1
ATOM 657 O O . GLY A 1 83 ? -10.886 10.181 9.803 1.00 93.56 83 GLY A O 1
ATOM 658 N N . GLY A 1 84 ? -10.299 8.213 8.907 1.00 94.12 84 GLY A N 1
ATOM 659 C CA . GLY A 1 84 ? -8.923 8.209 9.394 1.00 94.12 84 GLY A CA 1
ATOM 660 C C . GLY A 1 84 ? -8.757 7.661 10.798 1.00 94.12 84 GLY A C 1
ATOM 661 O O . GLY A 1 84 ? -7.851 8.080 11.521 1.00 94.12 84 GLY A O 1
ATOM 662 N N . VAL A 1 85 ? -9.638 6.741 11.186 1.00 95.56 85 VAL A N 1
ATOM 663 C CA . VAL A 1 85 ? -9.506 5.947 12.413 1.00 95.56 85 VAL A CA 1
ATOM 664 C C . VAL A 1 85 ? -8.644 4.703 12.211 1.00 95.56 85 VAL A C 1
ATOM 666 O O . VAL A 1 85 ? -8.042 4.236 13.171 1.00 95.56 85 VAL A O 1
ATOM 669 N N . VAL A 1 86 ? -8.521 4.214 10.973 1.00 97.62 86 VAL A N 1
ATOM 670 C CA . VAL A 1 86 ? -7.552 3.182 10.582 1.00 97.62 86 VAL A CA 1
ATOM 671 C C . VAL A 1 86 ? -6.735 3.702 9.403 1.00 97.62 86 VAL A C 1
ATOM 673 O O . VAL A 1 86 ? -7.305 4.153 8.404 1.00 97.62 86 VAL A O 1
ATOM 676 N N . SER A 1 87 ? -5.409 3.638 9.513 1.00 97.94 87 SER A N 1
ATOM 677 C CA . SER A 1 87 ? -4.474 3.894 8.418 1.00 97.94 87 SER A CA 1
ATOM 678 C C . SER A 1 87 ? -3.463 2.761 8.268 1.00 97.94 87 SER A C 1
ATOM 680 O O . SER A 1 87 ? -3.086 2.098 9.234 1.00 97.94 87 SER A O 1
ATOM 682 N N . VAL A 1 88 ? -3.053 2.511 7.027 1.00 98.56 88 VAL A N 1
ATOM 683 C CA . VAL A 1 88 ? -2.100 1.464 6.659 1.00 98.56 88 VAL A CA 1
ATOM 684 C C . VAL A 1 88 ? -1.067 2.058 5.714 1.00 98.56 88 VAL A C 1
ATOM 686 O O . VAL A 1 88 ? -1.423 2.687 4.714 1.00 98.56 88 VAL A O 1
ATOM 689 N N . ILE A 1 89 ? 0.207 1.831 6.025 1.00 98.19 89 ILE A N 1
ATOM 690 C CA . ILE A 1 89 ? 1.344 2.207 5.190 1.00 98.19 89 ILE A CA 1
ATOM 691 C C . ILE A 1 89 ? 1.897 0.946 4.531 1.00 98.19 89 ILE A C 1
ATOM 693 O O . ILE A 1 89 ? 2.220 -0.023 5.219 1.00 98.19 89 ILE A O 1
ATOM 697 N N . ALA A 1 90 ? 2.031 0.967 3.207 1.00 98.31 90 ALA A N 1
ATOM 698 C CA . ALA A 1 90 ? 2.635 -0.114 2.429 1.00 98.31 90 ALA A CA 1
ATOM 699 C C . ALA A 1 90 ? 3.782 0.412 1.560 1.00 98.31 90 ALA A C 1
ATOM 701 O O . ALA A 1 90 ? 3.742 1.565 1.131 1.00 98.31 90 ALA A O 1
ATOM 702 N N . ASN A 1 91 ? 4.789 -0.417 1.283 1.00 96.75 91 ASN A N 1
ATOM 703 C CA . ASN A 1 91 ? 5.856 -0.082 0.334 1.00 96.75 91 ASN A CA 1
ATOM 704 C C . ASN A 1 91 ? 5.536 -0.553 -1.098 1.00 96.75 91 ASN A C 1
ATOM 706 O O . ASN A 1 91 ? 4.589 -1.306 -1.340 1.00 96.75 91 ASN A O 1
ATOM 710 N N . GLY A 1 92 ? 6.355 -0.144 -2.067 1.00 93.50 92 GLY A N 1
ATOM 711 C CA . GLY A 1 92 ? 6.244 -0.557 -3.471 1.00 93.50 92 GLY A CA 1
ATOM 712 C C . GLY A 1 92 ? 6.524 -2.046 -3.737 1.00 93.50 92 GLY A C 1
ATOM 713 O O . GLY A 1 92 ? 6.232 -2.524 -4.833 1.00 93.50 92 GLY A O 1
ATOM 714 N N . LYS A 1 93 ? 7.031 -2.803 -2.750 1.00 93.50 93 LYS A N 1
ATOM 715 C CA . LYS A 1 93 ? 7.129 -4.278 -2.784 1.00 93.50 93 LYS A CA 1
ATOM 716 C C . LYS A 1 93 ? 5.852 -4.982 -2.313 1.00 93.50 93 LYS A C 1
ATOM 718 O O . LYS A 1 93 ? 5.811 -6.211 -2.290 1.00 93.50 93 LYS A O 1
ATOM 723 N N . LYS A 1 94 ? 4.796 -4.220 -2.008 1.00 93.56 94 LYS A N 1
ATOM 724 C CA . LYS A 1 94 ? 3.533 -4.713 -1.443 1.00 93.56 94 LYS A CA 1
ATOM 725 C C . LYS A 1 94 ? 3.701 -5.317 -0.040 1.00 93.56 94 LYS A C 1
ATOM 727 O O . LYS A 1 94 ? 2.991 -6.250 0.330 1.00 93.56 94 LYS A O 1
ATOM 732 N N . GLU A 1 95 ? 4.631 -4.782 0.745 1.00 96.06 95 GLU A N 1
ATOM 733 C CA . GLU A 1 95 ? 4.798 -5.120 2.159 1.00 96.06 95 GLU A CA 1
ATOM 734 C C . GLU A 1 95 ? 4.113 -4.058 3.023 1.00 96.06 95 GLU A C 1
ATOM 736 O O . GLU A 1 95 ? 4.251 -2.859 2.774 1.00 96.06 95 GLU A O 1
ATOM 741 N N . ILE A 1 96 ? 3.374 -4.495 4.045 1.00 97.81 96 ILE A N 1
ATOM 742 C CA . ILE A 1 96 ? 2.766 -3.594 5.026 1.00 97.81 96 ILE A CA 1
ATOM 743 C C . ILE A 1 96 ? 3.831 -3.198 6.048 1.00 97.81 96 ILE A C 1
ATOM 745 O O . ILE A 1 96 ? 4.391 -4.056 6.727 1.00 97.81 96 ILE A O 1
ATOM 749 N N . ILE A 1 97 ? 4.096 -1.899 6.148 1.00 97.75 97 ILE A N 1
ATOM 750 C CA . ILE A 1 97 ? 5.120 -1.325 7.026 1.00 97.75 97 ILE A CA 1
ATOM 751 C C . ILE A 1 97 ? 4.517 -0.934 8.372 1.00 97.75 97 ILE A C 1
ATOM 753 O O . ILE A 1 97 ? 5.116 -1.170 9.418 1.00 97.75 97 ILE A O 1
ATOM 757 N N . GLU A 1 98 ? 3.319 -0.350 8.347 1.00 97.88 98 GLU A N 1
ATOM 758 C CA . GLU A 1 98 ? 2.661 0.149 9.548 1.00 97.88 98 GLU A CA 1
ATOM 759 C C . GLU A 1 98 ? 1.143 0.020 9.436 1.00 97.88 98 GLU A C 1
ATOM 761 O O . GLU A 1 98 ? 0.563 0.235 8.370 1.00 97.88 98 GLU A O 1
ATOM 766 N N . ILE A 1 99 ? 0.503 -0.304 10.558 1.00 97.94 99 ILE A N 1
ATOM 767 C CA . ILE A 1 99 ? -0.943 -0.203 10.739 1.00 97.94 99 ILE A CA 1
ATOM 768 C C . ILE A 1 99 ? -1.178 0.652 11.980 1.00 97.94 99 ILE A C 1
ATOM 770 O O . ILE A 1 99 ? -0.733 0.303 13.073 1.00 97.94 99 ILE A O 1
ATOM 774 N N . SER A 1 100 ? -1.893 1.756 11.802 1.00 97.81 100 SER A N 1
ATOM 775 C CA . SER A 1 100 ? -2.242 2.701 12.854 1.00 97.81 100 SER A CA 1
ATOM 776 C C . SER A 1 100 ? -3.756 2.676 13.075 1.00 97.81 100 SER A C 1
ATOM 778 O O . SER A 1 100 ? -4.538 2.843 12.139 1.00 97.81 100 SER A O 1
ATOM 780 N N . ILE A 1 101 ? -4.180 2.445 14.321 1.00 97.75 101 ILE A N 1
ATOM 781 C CA . ILE A 1 101 ? -5.592 2.337 14.717 1.00 97.75 101 ILE A CA 1
ATOM 782 C C . ILE A 1 101 ? -5.840 3.309 15.867 1.00 97.75 101 ILE A C 1
ATOM 784 O O . ILE A 1 101 ? -5.171 3.248 16.901 1.00 97.75 101 ILE A O 1
ATOM 788 N N . LYS A 1 102 ? -6.801 4.217 15.699 1.00 96.69 102 LYS A N 1
ATOM 789 C CA . LYS A 1 102 ? -7.212 5.142 16.758 1.00 96.69 102 LYS A CA 1
ATOM 790 C C . LYS A 1 102 ? -8.075 4.420 17.798 1.00 96.69 102 LYS A C 1
ATOM 792 O O . LYS A 1 102 ? -8.858 3.551 17.420 1.00 96.69 102 LYS A O 1
ATOM 797 N N . PRO A 1 103 ? -8.023 4.825 19.083 1.00 95.69 103 PRO A N 1
ATOM 798 C CA . PRO A 1 103 ? -8.832 4.214 20.143 1.00 95.69 103 PRO A CA 1
ATOM 799 C C . PRO A 1 103 ? -10.336 4.216 19.848 1.00 95.69 103 PRO A C 1
ATOM 801 O O . PRO A 1 103 ? -11.043 3.305 20.251 1.00 95.69 103 PRO A O 1
ATOM 804 N N . GLU A 1 104 ? -10.805 5.220 19.108 1.00 92.75 104 GLU A N 1
ATOM 805 C CA . GLU A 1 104 ? -12.202 5.380 18.689 1.00 92.75 104 GLU A CA 1
ATOM 806 C C . GLU A 1 104 ? -12.716 4.234 17.801 1.00 92.75 104 GLU A C 1
ATOM 808 O O . GLU A 1 104 ? -13.921 4.029 17.732 1.00 92.75 104 GLU A O 1
ATOM 813 N N . ALA A 1 105 ? -11.828 3.492 17.128 1.00 91.88 105 ALA A N 1
ATOM 814 C CA . ALA A 1 105 ? -12.191 2.316 16.332 1.00 91.88 105 ALA A CA 1
ATOM 815 C C . ALA A 1 105 ? -12.129 0.999 17.124 1.00 91.88 105 ALA A C 1
ATOM 817 O O . ALA A 1 105 ? -12.414 -0.056 16.564 1.00 91.88 105 ALA A O 1
ATOM 818 N N . VAL A 1 106 ? -11.712 1.029 18.394 1.00 94.62 106 VAL A N 1
ATOM 819 C CA . VAL A 1 106 ? -11.527 -0.170 19.220 1.00 94.62 106 VAL A CA 1
ATOM 820 C C . VAL A 1 106 ? -12.680 -0.276 20.210 1.00 94.62 106 VAL A C 1
ATOM 822 O O . VAL A 1 106 ? -12.572 0.158 21.357 1.00 94.62 106 VAL A O 1
ATOM 825 N N . ASP A 1 107 ? -13.777 -0.877 19.756 1.00 94.31 107 ASP A N 1
ATOM 826 C CA . ASP A 1 107 ? -14.906 -1.253 20.603 1.00 94.31 107 ASP A CA 1
ATOM 827 C C . ASP A 1 107 ? -14.888 -2.778 20.840 1.00 94.31 107 ASP A C 1
ATOM 829 O O . ASP A 1 107 ? -14.984 -3.543 19.876 1.00 94.31 107 ASP A O 1
ATOM 833 N N . PRO A 1 108 ? -14.725 -3.261 22.088 1.00 94.56 108 PRO A N 1
ATOM 834 C CA . PRO A 1 108 ? -14.754 -4.694 22.379 1.00 94.56 108 PRO A CA 1
ATOM 835 C C . PRO A 1 108 ? -16.114 -5.348 22.096 1.00 94.56 108 PRO A C 1
ATOM 837 O O . PRO A 1 108 ? -16.154 -6.566 21.917 1.00 94.56 108 PRO A O 1
ATOM 840 N N . ASP A 1 109 ? -17.196 -4.568 22.044 1.00 96.81 109 ASP A N 1
ATOM 841 C CA . ASP A 1 109 ? -18.537 -5.061 21.733 1.00 96.81 109 ASP A CA 1
ATOM 842 C C . ASP A 1 109 ? -18.813 -5.083 20.212 1.00 96.81 109 ASP A C 1
ATOM 844 O O . ASP A 1 109 ? -19.760 -5.741 19.779 1.00 96.81 109 ASP A O 1
ATOM 848 N N . ASP A 1 110 ? -17.964 -4.437 19.395 1.00 94.06 110 ASP A N 1
ATOM 849 C CA . ASP A 1 110 ? -18.076 -4.374 17.927 1.00 94.06 110 ASP A CA 1
ATOM 850 C C . ASP A 1 110 ? -16.728 -4.612 17.216 1.00 94.06 110 ASP A C 1
ATOM 852 O O . ASP A 1 110 ? -16.159 -3.773 16.509 1.00 94.06 110 ASP A O 1
ATOM 856 N N . VAL A 1 111 ? -16.188 -5.815 17.410 1.00 95.56 111 VAL A N 1
ATOM 857 C CA . VAL A 1 111 ? -14.939 -6.252 16.766 1.00 95.56 111 VAL A CA 1
ATOM 858 C C . VAL A 1 111 ? -15.111 -6.444 15.251 1.00 95.56 111 VAL A C 1
ATOM 860 O O . VAL A 1 111 ? -14.139 -6.311 14.505 1.00 95.56 111 VAL A O 1
ATOM 863 N N . GLU A 1 112 ? -16.327 -6.747 14.785 1.00 95.44 112 GLU A N 1
ATOM 864 C CA . GLU A 1 112 ? -16.628 -6.956 13.362 1.00 95.44 112 GLU A CA 1
ATOM 865 C C . GLU A 1 112 ? -16.386 -5.675 12.556 1.00 95.44 112 GLU A C 1
ATOM 867 O O . GLU A 1 112 ? -15.698 -5.718 11.533 1.00 95.44 112 GLU A O 1
ATOM 872 N N . MET A 1 113 ? -16.822 -4.516 13.065 1.00 94.25 113 MET A N 1
ATOM 873 C CA . MET A 1 113 ? -16.542 -3.234 12.415 1.00 94.25 113 MET A CA 1
ATOM 874 C C . MET A 1 113 ? -15.034 -2.972 12.277 1.00 94.25 113 MET A C 1
ATOM 876 O O . MET A 1 113 ? -14.568 -2.532 11.221 1.00 94.25 113 MET A O 1
ATOM 880 N N . LEU A 1 114 ? -14.244 -3.252 13.319 1.00 95.81 114 LEU A N 1
ATOM 881 C CA . LEU A 1 114 ? -12.793 -3.053 13.271 1.00 95.81 114 LEU A CA 1
ATOM 882 C C . LEU A 1 114 ? -12.129 -3.967 12.229 1.00 95.81 114 LEU A C 1
ATOM 884 O O . LEU A 1 114 ? -11.237 -3.526 11.500 1.00 95.81 114 LEU A O 1
ATOM 888 N N . GLN A 1 115 ? -12.570 -5.222 12.131 1.00 97.25 115 GLN A N 1
ATOM 889 C CA . GLN A 1 115 ? -12.077 -6.161 11.122 1.00 97.25 115 GLN A CA 1
ATOM 890 C C . GLN A 1 115 ? -12.359 -5.661 9.700 1.00 97.25 115 GLN A C 1
ATOM 892 O O . GLN A 1 115 ? -11.450 -5.675 8.864 1.00 97.25 115 GLN A O 1
ATOM 897 N N . ASP A 1 116 ? -13.567 -5.155 9.445 1.00 97.00 116 ASP A N 1
ATOM 898 C CA . ASP A 1 116 ? -13.952 -4.602 8.144 1.00 97.00 116 ASP A CA 1
ATOM 899 C C . ASP A 1 116 ? -13.112 -3.375 7.768 1.00 97.00 116 ASP A C 1
ATOM 901 O O . ASP A 1 116 ? -12.637 -3.258 6.632 1.00 97.00 116 ASP A O 1
ATOM 905 N N . LEU A 1 117 ? -12.864 -2.475 8.725 1.00 96.75 117 LEU A N 1
ATOM 906 C CA . LEU A 1 117 ? -12.016 -1.302 8.508 1.00 96.75 117 LEU A CA 1
ATOM 907 C C . LEU A 1 117 ? -10.569 -1.701 8.192 1.00 96.75 117 LEU A C 1
ATOM 909 O O . LEU A 1 117 ? -9.980 -1.169 7.250 1.00 96.75 117 LEU A O 1
ATOM 913 N N . ILE A 1 118 ? -9.995 -2.656 8.927 1.00 97.06 118 ILE A N 1
ATOM 914 C CA . ILE A 1 118 ? -8.636 -3.148 8.658 1.00 97.06 118 ILE A CA 1
ATOM 915 C C . ILE A 1 118 ? -8.565 -3.782 7.265 1.00 97.06 118 ILE A C 1
ATOM 917 O O . ILE A 1 118 ? -7.660 -3.461 6.492 1.00 97.06 118 ILE A O 1
ATOM 921 N N . LEU A 1 119 ? -9.530 -4.635 6.911 1.00 98.12 119 LEU A N 1
ATOM 922 C CA . LEU A 1 119 ? -9.591 -5.277 5.598 1.00 98.12 119 LEU A CA 1
ATOM 923 C C . LEU A 1 119 ? -9.653 -4.240 4.473 1.00 98.12 119 LEU A C 1
ATOM 925 O O . LEU A 1 119 ? -8.914 -4.342 3.489 1.00 98.12 119 LEU A O 1
ATOM 929 N N . ALA A 1 120 ? -10.508 -3.227 4.617 1.00 97.88 120 ALA A N 1
ATOM 930 C CA . ALA A 1 120 ? -10.632 -2.153 3.641 1.00 97.88 120 ALA A CA 1
ATOM 931 C C . ALA A 1 120 ? -9.325 -1.354 3.506 1.00 97.88 120 ALA A C 1
ATOM 933 O O . ALA A 1 120 ? -8.861 -1.124 2.388 1.00 97.88 120 ALA A O 1
ATOM 934 N N . ALA A 1 121 ? -8.702 -0.973 4.627 1.00 98.06 121 ALA A N 1
ATOM 935 C CA . ALA A 1 121 ? -7.471 -0.185 4.634 1.00 98.06 121 ALA A CA 1
ATOM 936 C C . ALA A 1 121 ? -6.287 -0.933 4.009 1.00 98.06 121 ALA A C 1
ATOM 938 O O . ALA A 1 121 ? -5.551 -0.359 3.207 1.00 98.06 121 ALA A O 1
ATOM 939 N N . VAL A 1 122 ? -6.122 -2.219 4.336 1.00 98.12 122 VAL A N 1
ATOM 940 C CA . VAL A 1 122 ? -5.045 -3.057 3.790 1.00 98.12 122 VAL A CA 1
ATOM 941 C C . VAL A 1 122 ? -5.215 -3.231 2.284 1.00 98.12 122 VAL A C 1
ATOM 943 O O . VAL A 1 122 ? -4.269 -3.000 1.534 1.00 98.12 122 VAL A O 1
ATOM 946 N N . ASN A 1 123 ? -6.416 -3.579 1.817 1.00 98.00 123 ASN A N 1
ATOM 947 C CA . ASN A 1 123 ? -6.663 -3.749 0.384 1.00 98.00 123 ASN A CA 1
ATOM 948 C C . ASN A 1 123 ? -6.450 -2.444 -0.397 1.00 98.00 123 ASN A C 1
ATOM 950 O O . ASN A 1 123 ? -5.889 -2.461 -1.494 1.00 98.00 123 ASN A O 1
ATOM 954 N N . GLU A 1 124 ? -6.847 -1.306 0.175 1.00 98.06 124 GLU A N 1
ATOM 955 C CA . GLU A 1 124 ? -6.605 0.010 -0.413 1.00 98.06 124 GLU A CA 1
ATOM 956 C C . GLU A 1 12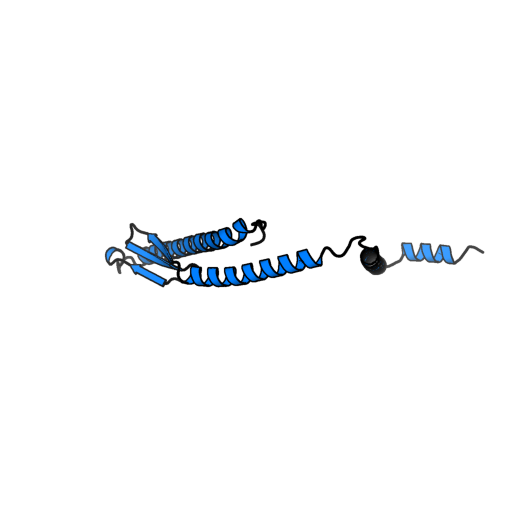4 ? -5.106 0.341 -0.482 1.00 98.06 124 GLU A C 1
ATOM 958 O O . GLU A 1 124 ? -4.625 0.780 -1.529 1.00 98.06 124 GLU A O 1
ATOM 963 N N . ALA A 1 125 ? -4.347 0.092 0.592 1.00 98.06 125 ALA A N 1
ATOM 964 C CA . ALA A 1 125 ? -2.898 0.298 0.616 1.00 98.06 125 ALA A CA 1
ATOM 965 C C . ALA A 1 125 ? -2.195 -0.563 -0.442 1.00 98.06 125 ALA A C 1
ATOM 967 O O . ALA A 1 125 ? -1.351 -0.066 -1.187 1.00 98.06 125 ALA A O 1
ATOM 968 N N . MET A 1 126 ? -2.598 -1.829 -0.570 1.00 97.62 126 MET A N 1
ATOM 969 C CA . MET A 1 126 ? -2.063 -2.755 -1.569 1.00 97.62 126 MET A CA 1
ATOM 970 C C . MET A 1 126 ? -2.358 -2.298 -3.000 1.00 97.62 126 MET A C 1
ATOM 972 O O . MET A 1 126 ? -1.470 -2.357 -3.853 1.00 97.62 126 MET A O 1
ATOM 976 N N . ARG A 1 127 ? -3.571 -1.793 -3.269 1.00 97.62 127 ARG A N 1
ATOM 977 C CA . ARG A 1 127 ? -3.921 -1.244 -4.588 1.00 97.62 127 ARG A CA 1
ATOM 978 C C . ARG A 1 127 ? -3.073 -0.018 -4.924 1.00 97.62 127 ARG A C 1
ATOM 980 O O . ARG A 1 127 ? -2.510 0.052 -6.012 1.00 97.62 127 ARG A O 1
ATOM 987 N N . LYS A 1 128 ? -2.906 0.910 -3.977 1.00 97.56 128 LYS A N 1
ATOM 988 C CA . LYS A 1 128 ? -2.045 2.090 -4.163 1.00 97.56 128 LYS A CA 1
ATOM 989 C C . LYS A 1 128 ? -0.574 1.720 -4.365 1.00 97.56 128 LYS A C 1
ATOM 991 O O . LYS A 1 128 ? 0.101 2.345 -5.180 1.00 97.56 128 LYS A O 1
ATOM 996 N N . ALA A 1 129 ? -0.074 0.714 -3.647 1.00 97.00 129 ALA A N 1
ATOM 997 C CA . ALA A 1 129 ? 1.296 0.228 -3.798 1.00 97.00 129 ALA A CA 1
ATOM 998 C C . ALA A 1 129 ? 1.523 -0.357 -5.199 1.00 97.00 129 ALA A C 1
ATOM 1000 O O . ALA A 1 129 ? 2.548 -0.103 -5.829 1.00 97.00 129 ALA A O 1
ATOM 1001 N N . GLU A 1 130 ? 0.541 -1.093 -5.721 1.00 95.12 130 GLU A N 1
ATOM 1002 C CA . GLU A 1 130 ? 0.557 -1.611 -7.086 1.00 95.12 130 GLU A CA 1
ATOM 1003 C C . GLU A 1 130 ? 0.523 -0.501 -8.140 1.00 95.12 130 GLU A C 1
ATOM 1005 O O . GLU A 1 130 ? 1.342 -0.513 -9.057 1.00 95.12 130 GLU A O 1
ATOM 1010 N N . GLU A 1 131 ? -0.357 0.489 -7.987 1.00 95.19 131 GLU A N 1
ATOM 1011 C CA . GLU A 1 131 ? -0.416 1.658 -8.873 1.00 95.19 131 GLU A CA 1
ATOM 1012 C C . GLU A 1 131 ? 0.912 2.437 -8.871 1.00 95.19 131 GLU A C 1
ATOM 1014 O O . GLU A 1 131 ? 1.418 2.816 -9.931 1.00 95.19 131 GLU A O 1
ATOM 1019 N N . MET A 1 132 ? 1.528 2.623 -7.698 1.00 95.00 132 MET A N 1
ATOM 1020 C CA . MET A 1 132 ? 2.858 3.223 -7.570 1.00 95.00 132 MET A CA 1
ATOM 1021 C C . MET A 1 132 ? 3.919 2.401 -8.311 1.00 95.00 132 MET A C 1
ATOM 1023 O O . MET A 1 132 ? 4.674 2.960 -9.109 1.00 95.00 132 MET A O 1
ATOM 1027 N N . ALA A 1 133 ? 3.979 1.089 -8.071 1.00 92.50 133 ALA A N 1
ATOM 1028 C CA . ALA A 1 133 ? 4.968 0.208 -8.688 1.00 92.50 133 ALA A CA 1
ATOM 1029 C C . ALA A 1 133 ? 4.838 0.181 -10.219 1.00 92.50 133 ALA A C 1
ATOM 1031 O O . ALA A 1 133 ? 5.834 0.315 -10.936 1.00 92.50 133 ALA A O 1
ATOM 1032 N N . GLN A 1 134 ? 3.606 0.087 -10.726 1.00 91.50 134 GLN A N 1
ATOM 1033 C CA . GLN A 1 134 ? 3.312 0.173 -12.157 1.00 91.50 134 GLN A CA 1
ATOM 1034 C C . GLN A 1 134 ? 3.708 1.538 -12.728 1.00 91.50 134 GLN A C 1
ATOM 1036 O O . GLN A 1 134 ? 4.290 1.604 -13.811 1.00 91.50 134 GLN A O 1
ATOM 1041 N N . GLY A 1 135 ? 3.459 2.624 -11.993 1.00 90.81 135 GLY A N 1
ATOM 1042 C CA . GLY A 1 135 ? 3.860 3.971 -12.384 1.00 90.81 135 GLY A CA 1
ATOM 1043 C C . GLY A 1 135 ? 5.377 4.128 -12.521 1.00 90.81 135 GLY A C 1
ATOM 1044 O O . GLY A 1 135 ? 5.849 4.686 -13.512 1.00 90.81 135 GLY A O 1
ATOM 1045 N N . GLU A 1 136 ? 6.160 3.616 -11.569 1.00 89.44 136 GLU A N 1
ATOM 1046 C CA . GLU A 1 136 ? 7.628 3.674 -11.636 1.00 89.44 136 GLU A CA 1
ATOM 1047 C C . GLU A 1 136 ? 8.193 2.798 -12.763 1.00 89.44 136 GLU A C 1
ATOM 1049 O O . GLU A 1 136 ? 9.054 3.248 -13.525 1.00 89.44 136 GLU A O 1
ATOM 1054 N N . MET A 1 137 ? 7.652 1.592 -12.959 1.00 84.69 137 MET A N 1
ATOM 1055 C CA . MET A 1 137 ? 8.040 0.731 -14.082 1.00 84.69 137 MET A CA 1
ATOM 1056 C C . MET A 1 137 ? 7.634 1.335 -15.443 1.00 84.69 137 MET A C 1
ATOM 1058 O O . MET A 1 137 ? 8.367 1.245 -16.435 1.00 84.69 137 MET A O 1
ATOM 1062 N N . GLY A 1 138 ? 6.487 2.015 -15.495 1.00 86.00 138 GLY A N 1
ATOM 1063 C CA . GLY A 1 138 ? 5.993 2.739 -16.665 1.00 86.00 138 GLY A CA 1
ATOM 1064 C C . GLY A 1 138 ? 6.919 3.878 -17.096 1.00 86.00 138 GLY A C 1
ATOM 1065 O O . GLY A 1 138 ? 7.139 4.074 -18.290 1.00 86.00 138 GLY A O 1
ATOM 1066 N N . LYS A 1 139 ? 7.544 4.592 -16.151 1.00 84.19 139 LYS A N 1
ATOM 1067 C CA . LYS A 1 139 ? 8.543 5.632 -16.468 1.00 84.19 139 LYS A CA 1
ATOM 1068 C C . LYS A 1 139 ? 9.785 5.049 -17.143 1.00 84.19 139 LYS A C 1
ATOM 1070 O O . LYS A 1 139 ? 10.329 5.671 -18.057 1.00 84.19 139 LYS A O 1
ATOM 1075 N N . LEU A 1 140 ? 10.215 3.855 -16.728 1.00 78.62 140 LEU A N 1
ATOM 1076 C CA . LEU A 1 140 ? 11.354 3.164 -17.333 1.00 78.62 140 LEU A CA 1
ATOM 1077 C C . LEU A 1 140 ? 11.055 2.749 -18.781 1.00 78.62 140 LEU A C 1
ATOM 1079 O O . LEU A 1 140 ? 11.849 2.997 -19.687 1.00 78.62 140 LEU A O 1
ATOM 1083 N N . THR A 1 141 ? 9.896 2.126 -18.998 1.00 74.69 141 THR A N 1
ATOM 1084 C CA . THR A 1 141 ? 9.499 1.563 -20.298 1.00 74.69 141 THR A CA 1
ATOM 1085 C C . THR A 1 141 ? 9.037 2.637 -21.288 1.00 74.69 141 THR A C 1
ATOM 1087 O O . THR A 1 141 ? 9.402 2.585 -22.466 1.00 74.69 141 THR A O 1
ATOM 1090 N N . GLY A 1 142 ? 8.335 3.667 -20.807 1.00 70.81 142 GLY A N 1
ATO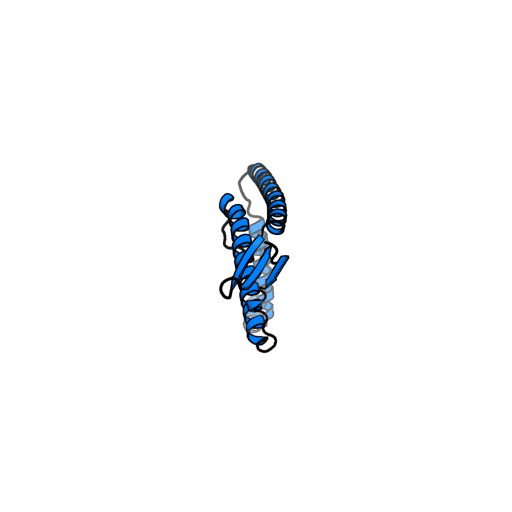M 1091 C CA . GLY A 1 142 ? 7.875 4.813 -21.594 1.00 70.81 142 GLY A CA 1
ATOM 1092 C C . GLY A 1 142 ? 9.003 5.726 -22.081 1.00 70.81 142 GLY A C 1
ATOM 1093 O O . GLY A 1 142 ? 8.910 6.286 -23.170 1.00 70.81 142 GLY A O 1
ATOM 1094 N N . GLY A 1 143 ? 10.112 5.822 -21.339 1.00 62.19 143 GLY A N 1
ATOM 1095 C CA . GLY A 1 143 ? 11.314 6.543 -21.780 1.00 62.19 143 GLY A CA 1
ATOM 1096 C C . GLY A 1 143 ? 12.131 5.814 -22.856 1.00 62.19 143 GLY A C 1
ATOM 1097 O O . GLY A 1 143 ? 12.997 6.422 -23.483 1.00 62.19 143 GLY A O 1
ATOM 1098 N N . MET A 1 144 ? 11.861 4.524 -23.079 1.00 61.34 144 MET A N 1
ATOM 1099 C CA . MET A 1 144 ? 12.663 3.644 -23.938 1.00 61.34 144 MET A CA 1
ATOM 1100 C C . MET A 1 144 ? 11.961 3.270 -25.257 1.00 61.34 144 MET A C 1
ATOM 1102 O O . MET A 1 144 ? 12.540 2.549 -26.065 1.00 61.34 144 MET A O 1
ATOM 1106 N N . GLY A 1 145 ? 10.722 3.730 -25.485 1.00 56.31 145 GLY A N 1
ATOM 1107 C CA . GLY A 1 145 ? 9.936 3.375 -26.677 1.00 56.31 145 GLY A CA 1
ATOM 1108 C C . GLY A 1 145 ? 9.570 1.887 -26.763 1.00 56.31 145 GLY A C 1
ATOM 1109 O O . GLY A 1 145 ? 9.256 1.393 -27.845 1.00 56.31 145 GLY A O 1
ATOM 1110 N N . MET A 1 146 ? 9.634 1.161 -25.642 1.00 58.56 146 MET A N 1
ATOM 1111 C CA . MET A 1 146 ? 9.258 -0.250 -25.580 1.00 58.56 146 MET A CA 1
ATOM 1112 C C . MET A 1 146 ? 7.726 -0.364 -25.546 1.00 58.56 146 MET A C 1
ATOM 1114 O O . MET A 1 146 ? 7.098 0.353 -24.764 1.00 58.56 146 MET A O 1
ATOM 1118 N N . PRO A 1 147 ? 7.100 -1.238 -26.362 1.00 51.03 147 PRO A N 1
ATOM 1119 C CA . PRO A 1 147 ? 5.654 -1.426 -26.342 1.00 51.03 147 PRO A CA 1
ATOM 1120 C C . PRO A 1 147 ? 5.207 -1.865 -24.945 1.00 51.03 147 PRO A C 1
ATOM 1122 O O . PRO A 1 147 ? 5.595 -2.927 -24.464 1.00 51.03 147 PRO A O 1
ATOM 1125 N N . THR A 1 148 ? 4.377 -1.050 -24.307 1.00 55.50 148 THR A N 1
ATOM 1126 C CA . THR A 1 148 ? 3.850 -1.192 -22.940 1.00 55.50 148 THR A CA 1
ATOM 1127 C C . THR A 1 148 ? 2.853 -2.353 -22.759 1.00 55.50 148 THR A C 1
ATOM 1129 O O . THR A 1 148 ? 2.001 -2.299 -21.884 1.00 55.50 148 THR A O 1
ATOM 1132 N N . GLY A 1 149 ? 2.935 -3.414 -23.572 1.00 48.50 149 GLY A N 1
ATOM 1133 C CA . GLY A 1 149 ? 1.950 -4.507 -23.627 1.00 48.50 149 GLY A CA 1
ATOM 1134 C C . GLY A 1 149 ? 2.500 -5.914 -23.376 1.00 48.50 149 GLY A C 1
ATOM 1135 O O . GLY A 1 149 ? 1.899 -6.874 -23.848 1.00 48.50 149 GLY A O 1
ATOM 1136 N N . LEU A 1 150 ? 3.652 -6.053 -22.710 1.00 54.31 150 LEU A N 1
ATOM 1137 C CA . LEU A 1 150 ? 4.283 -7.355 -22.416 1.00 54.31 150 LEU A CA 1
ATOM 1138 C C . LEU A 1 150 ? 4.359 -7.707 -20.918 1.00 54.31 150 LEU A C 1
ATOM 1140 O O . LEU A 1 150 ? 5.001 -8.699 -20.576 1.00 54.31 150 LEU A O 1
ATOM 1144 N N . PHE A 1 151 ? 3.704 -6.936 -20.048 1.00 50.97 151 PHE A N 1
ATOM 1145 C CA . PHE A 1 151 ? 3.600 -7.212 -18.614 1.00 50.97 151 PHE A CA 1
ATOM 1146 C C . PHE A 1 151 ? 2.165 -7.017 -18.141 1.00 50.97 151 PHE A C 1
ATOM 1148 O O . PHE A 1 151 ? 1.515 -6.083 -18.664 1.00 50.97 151 PHE A O 1
#

Radius of gyration: 32.18 Å; chains: 1; bounding box: 47×65×91 Å

Sequence (151 aa):
IANFKHFKLLWLRQNAPLWYNQKAKQKIMVKEEMTMAKGGFPGGMGGMGNMNNLMKQAKKMQEQMVKIQEELEEKTVEASVGGGVVSVIANGKKEIIEISIKPEAVDPDDVEMLQDLILAAVNEAMRKAEEMAQGEMGKLTGGMGMPTGLF

Secondary structure (DSSP, 8-state):
---HHHHHHHHHHHH--HHHHHHHHHHHHHHHHHHHTTS-----TTHHHHHHHHHHHHHHHHHHHHHHHHHHHH-EEEEEETTTTEEEEEETTS-EEEEEE-GGG--TT-HHHHHHHHHHHHHHHHHHHHHHHHHHHHHHHHTTT--S---

Foldseek 3Di:
DPDPVVVVVVVCVVDPDPVVVVVVVVVVVVVVVVVVVVPDDPDDDPVVVVVVVVVVVVVVLVVVVVVLVVVQQVDWDKFADPNRQWMWIAGLVLHTDDIHHHPVLDDPVCVVSNVVRVVVRSVVRSVVSPVVNLVSVCVSCVVVVHPPPPD

pLDDT: mean 79.05, std 18.28, range [40.56, 98.56]